Protein AF-A0A7R8WKK4-F1 (afdb_monomer_lite)

Foldseek 3Di:
DEPVVCVVCVVVQQVCQVVVVDWDWYDYPPDDIDIDHDPVNVVVVVVVCVQPVDVVSVVVVVVVVVVVVVVVVVVVVVVVVLLALEDEDPQAVVQLVVCVVPPVLLNVLLVVLSVVCLVPVQDDAQNWDADDDPSGQKIWGHSDPAWIFIWHCDSSYTYTYHTGDDDDD

Radius of gyration: 32.53 Å; chains: 1; bounding box: 58×42×90 Å

InterPro domains:
  IPR006442 Type II toxin-antitoxin system, antitoxin Phd/YefM [PF02604] (2-68)
  IPR009614 Toxin YoeB [PF06769] (88-167)
  IPR009614 Toxin YoeB [PTHR38039] (86-167)
  IPR009614 Toxin YoeB [TIGR02116] (88-167)
  IPR035093 Toxin-antitoxin system, RelE/ParE toxin domain superfamily [G3DSA:3.30.2310.20] (72-167)
  IPR035093 Toxin-antitoxin system, RelE/ParE toxin domain superfamily [SSF143011] (87-166)
  IPR036165 YefM-like superfamily [SSF143120] (1-68)

Structure (mmCIF, N/CA/C/O backbone):
data_AF-A0A7R8WKK4-F1
#
_entry.id   AF-A0A7R8WKK4-F1
#
loop_
_atom_site.group_PDB
_atom_site.id
_atom_site.type_symbol
_atom_site.label_atom_id
_atom_site.label_alt_id
_atom_site.label_comp_id
_atom_site.label_asym_id
_atom_site.label_entity_id
_atom_site.label_seq_id
_atom_site.pdbx_PDB_ins_code
_atom_site.Cartn_x
_atom_site.Cartn_y
_atom_site.Cartn_z
_atom_site.occupancy
_atom_site.B_iso_or_equiv
_atom_site.auth_seq_id
_atom_site.auth_comp_id
_atom_site.auth_asym_id
_atom_site.auth_atom_id
_atom_site.pdbx_PDB_model_num
ATOM 1 N N . MET A 1 1 ? -18.905 4.760 46.894 1.00 91.62 1 MET A N 1
ATOM 2 C CA . MET A 1 1 ? -19.491 5.745 47.833 1.00 91.62 1 MET A CA 1
ATOM 3 C C . MET A 1 1 ? -19.714 5.103 49.193 1.00 91.62 1 MET A C 1
ATOM 5 O O . MET A 1 1 ? -19.871 3.886 49.264 1.00 91.62 1 MET A O 1
ATOM 9 N N . THR A 1 2 ? -19.707 5.887 50.267 1.00 95.19 2 THR A N 1
ATOM 10 C CA . THR A 1 2 ? -20.005 5.384 51.618 1.00 95.19 2 THR A CA 1
ATOM 11 C C . THR A 1 2 ? -21.506 5.149 51.793 1.00 95.19 2 THR A C 1
ATOM 13 O O . THR A 1 2 ? -22.327 5.752 51.105 1.00 95.19 2 THR A O 1
ATOM 16 N N . TYR A 1 3 ? -21.903 4.297 52.740 1.00 94.06 3 TYR A N 1
ATOM 17 C CA . TYR A 1 3 ? -23.316 4.105 53.087 1.00 94.06 3 TYR A CA 1
ATOM 18 C C . TYR A 1 3 ? -24.029 5.420 53.439 1.00 94.06 3 TYR A C 1
ATOM 20 O O . TYR A 1 3 ? -25.176 5.622 53.047 1.00 94.06 3 TYR A O 1
ATOM 28 N N . SER A 1 4 ? -23.357 6.319 54.165 1.00 93.50 4 SER A N 1
ATOM 29 C CA . SER A 1 4 ? -23.928 7.612 54.554 1.00 93.50 4 SER A CA 1
ATOM 30 C C . SER A 1 4 ? -24.218 8.494 53.339 1.00 93.50 4 SER A C 1
ATOM 32 O O . SER A 1 4 ? -25.288 9.095 53.273 1.00 93.50 4 SER A O 1
ATOM 34 N N . GLU A 1 5 ? -23.309 8.518 52.362 1.00 93.31 5 GLU A N 1
ATOM 35 C CA . GLU A 1 5 ? -23.512 9.203 51.078 1.00 93.31 5 GLU A CA 1
ATOM 36 C C . GLU A 1 5 ? -24.655 8.559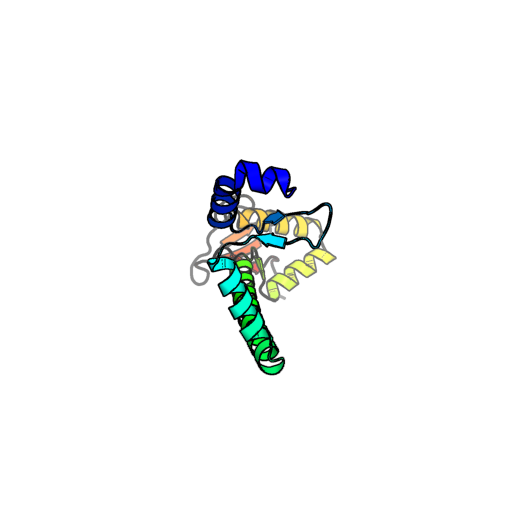 50.295 1.00 93.31 5 GLU A C 1
ATOM 38 O O . GLU A 1 5 ? -25.606 9.245 49.936 1.00 93.31 5 GLU A O 1
ATOM 43 N N . ALA A 1 6 ? -24.623 7.233 50.124 1.00 92.88 6 ALA A N 1
ATOM 44 C CA . ALA A 1 6 ? -25.659 6.493 49.409 1.00 92.88 6 ALA A CA 1
ATOM 45 C C . ALA A 1 6 ? -27.048 6.711 50.022 1.00 92.88 6 ALA A C 1
ATOM 47 O O . ALA A 1 6 ? -28.032 6.811 49.302 1.00 92.88 6 ALA A O 1
ATOM 48 N N . ARG A 1 7 ? -27.146 6.826 51.3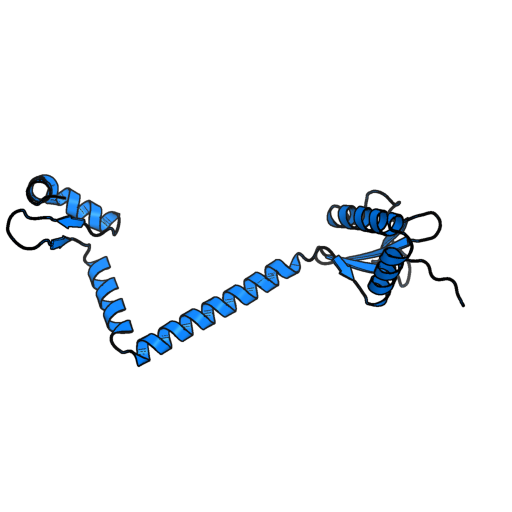52 1.00 94.56 7 ARG A N 1
ATOM 49 C CA . ARG A 1 7 ? -28.403 7.133 52.043 1.00 94.56 7 ARG A CA 1
ATOM 50 C C . ARG A 1 7 ? -28.880 8.561 51.771 1.00 94.56 7 ARG A C 1
ATOM 52 O O . ARG A 1 7 ? -30.081 8.768 51.630 1.00 94.56 7 ARG A O 1
ATOM 59 N N . ALA A 1 8 ? -27.969 9.532 51.732 1.00 96.19 8 ALA A N 1
ATOM 60 C CA . ALA A 1 8 ? -28.301 10.935 51.500 1.00 96.19 8 ALA A CA 1
ATOM 61 C C . ALA A 1 8 ? -28.701 11.216 50.039 1.00 96.19 8 ALA A C 1
ATOM 63 O O . ALA A 1 8 ? -29.551 12.069 49.797 1.00 96.19 8 ALA A O 1
ATOM 64 N N . SER A 1 9 ? -28.128 10.488 49.077 1.00 95.12 9 SER A N 1
ATOM 65 C CA . SER A 1 9 ? -28.319 10.710 47.637 1.00 95.12 9 SER A CA 1
ATOM 66 C C . SER A 1 9 ? -28.810 9.470 46.877 1.00 95.12 9 SER A C 1
ATOM 68 O O . SER A 1 9 ? -28.538 9.324 45.687 1.00 95.12 9 SER A O 1
ATOM 70 N N . PHE A 1 10 ? -29.579 8.588 47.529 1.00 95.81 10 PHE A N 1
ATOM 71 C CA . PHE A 1 10 ? -29.946 7.271 46.983 1.00 95.81 10 PHE A CA 1
ATOM 72 C C . PHE A 1 10 ? -30.598 7.333 45.598 1.00 95.81 10 PHE A C 1
ATOM 74 O O . PHE A 1 10 ? -30.256 6.551 44.716 1.00 95.81 10 PHE A O 1
ATOM 81 N N . LYS A 1 11 ? -31.502 8.299 45.385 1.00 96.38 11 LYS A N 1
ATOM 82 C CA . LYS A 1 11 ? -32.146 8.506 44.083 1.00 96.38 11 LYS A CA 1
ATOM 83 C C . LYS A 1 11 ? -31.124 8.821 42.990 1.00 96.38 11 LYS A C 1
ATOM 85 O O . LYS A 1 11 ? -31.144 8.172 41.956 1.00 96.38 11 LYS A O 1
ATOM 90 N N . GLN A 1 12 ? -30.222 9.767 43.248 1.00 95.44 12 GLN A N 1
ATOM 91 C CA . GLN A 1 12 ? -29.185 10.134 42.286 1.00 95.44 12 GLN A CA 1
ATOM 92 C C . GLN A 1 12 ? -28.282 8.938 41.984 1.00 95.44 12 GLN A C 1
ATOM 94 O O . GLN A 1 12 ? -27.997 8.671 40.828 1.00 95.44 12 GLN A O 1
ATOM 99 N N . ALA A 1 13 ? -27.912 8.166 43.009 1.00 94.44 13 ALA A N 1
ATOM 100 C CA . ALA A 1 13 ? -27.112 6.966 42.820 1.00 94.44 13 ALA A CA 1
ATOM 101 C C . ALA A 1 13 ? -27.830 5.922 41.935 1.00 94.44 13 ALA A C 1
ATOM 103 O O . ALA A 1 13 ? -27.184 5.312 41.091 1.00 94.44 13 ALA A O 1
ATOM 104 N N . MET A 1 14 ? -29.149 5.728 42.084 1.00 96.00 14 MET A N 1
ATOM 105 C CA . MET A 1 14 ? -29.941 4.860 41.193 1.00 96.00 14 MET A CA 1
ATOM 106 C C . MET A 1 14 ? -30.027 5.407 39.759 1.00 96.00 14 MET A C 1
ATOM 108 O O . MET A 1 14 ? -29.913 4.645 38.799 1.00 96.00 14 MET A O 1
ATOM 112 N N . ASP A 1 15 ? -30.231 6.716 39.612 1.00 96.69 15 ASP A N 1
ATOM 113 C CA . ASP A 1 15 ? -30.312 7.372 38.305 1.00 96.69 15 ASP A CA 1
ATOM 114 C C . ASP A 1 15 ? -28.964 7.273 37.565 1.00 96.69 15 ASP A C 1
ATOM 116 O O . ASP A 1 15 ? -28.933 6.974 36.371 1.00 96.69 15 ASP A O 1
ATOM 120 N N . ASP A 1 16 ? -27.849 7.442 38.280 1.00 94.62 16 ASP A N 1
ATOM 121 C CA . ASP A 1 16 ? -26.497 7.367 37.727 1.00 94.62 16 ASP A CA 1
ATOM 122 C C . ASP A 1 16 ? -26.153 5.951 37.247 1.00 94.62 16 ASP A C 1
ATOM 124 O O . ASP A 1 16 ? -25.684 5.804 36.118 1.00 94.62 16 ASP A O 1
ATOM 128 N N . VAL A 1 17 ? -26.439 4.903 38.038 1.00 96.31 17 VAL A N 1
ATOM 129 C CA . VAL A 1 17 ? -26.169 3.514 37.606 1.00 96.31 17 VAL A CA 1
ATOM 130 C C . VAL A 1 17 ? -27.006 3.126 36.387 1.00 96.31 17 VAL A C 1
ATOM 132 O O . VAL A 1 17 ? -26.504 2.455 35.495 1.00 96.31 17 VAL 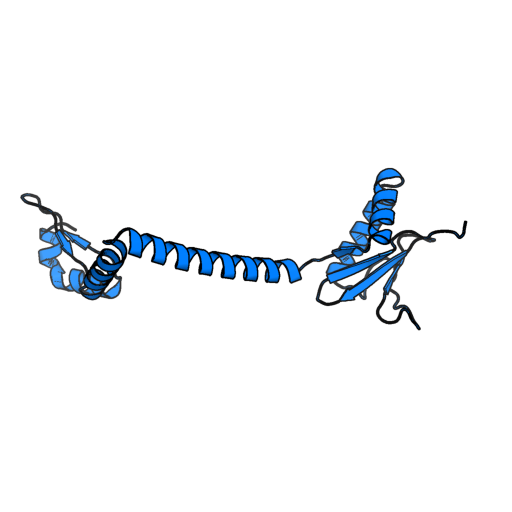A O 1
ATOM 135 N N . CYS A 1 18 ? -28.260 3.580 36.300 1.00 95.75 18 CYS A N 1
ATOM 136 C CA . CYS A 1 18 ? -29.116 3.309 35.143 1.00 95.75 18 CYS A CA 1
ATOM 137 C C . CYS A 1 18 ? -28.705 4.109 33.900 1.00 95.75 18 CYS A C 1
ATOM 139 O O . CYS A 1 18 ? -28.901 3.643 32.784 1.00 95.75 18 CYS A O 1
ATOM 141 N N . LYS A 1 19 ? -28.173 5.323 34.073 1.00 94.94 19 LYS A N 1
ATOM 142 C CA . LYS A 1 19 ? -27.780 6.198 32.962 1.00 94.94 19 LYS A CA 1
ATOM 143 C C . LYS A 1 19 ? -26.409 5.846 32.396 1.00 94.94 19 LYS A C 1
ATOM 145 O O . LYS A 1 19 ? -26.205 5.945 31.188 1.00 94.94 19 LYS A O 1
ATOM 150 N N . HIS A 1 20 ? -25.466 5.515 33.270 1.00 94.88 20 HIS A N 1
ATOM 151 C CA . HIS A 1 20 ? -24.071 5.300 32.903 1.00 94.88 20 HIS A CA 1
ATOM 152 C C . HIS A 1 20 ? -23.708 3.822 32.767 1.00 94.88 20 HIS A C 1
ATOM 154 O O . HIS A 1 20 ? -22.672 3.532 32.183 1.00 94.88 20 HIS A O 1
ATOM 160 N N . HIS A 1 21 ? -24.562 2.903 33.240 1.00 92.38 21 HIS A N 1
ATOM 161 C CA . HIS A 1 21 ? -24.286 1.461 33.262 1.00 92.38 21 HIS A CA 1
ATOM 162 C C . HIS A 1 21 ? -23.006 1.099 34.040 1.00 92.38 21 HIS A C 1
ATOM 164 O O . HIS A 1 21 ? -22.416 0.035 33.858 1.00 92.38 21 HIS A O 1
ATOM 170 N N . ASP A 1 22 ? -22.595 1.985 34.951 1.00 90.88 22 ASP A N 1
ATOM 171 C CA . ASP A 1 22 ? -21.438 1.802 35.815 1.00 90.88 22 ASP A CA 1
ATOM 172 C C . ASP A 1 22 ? -21.906 1.334 37.202 1.00 90.88 22 ASP A C 1
A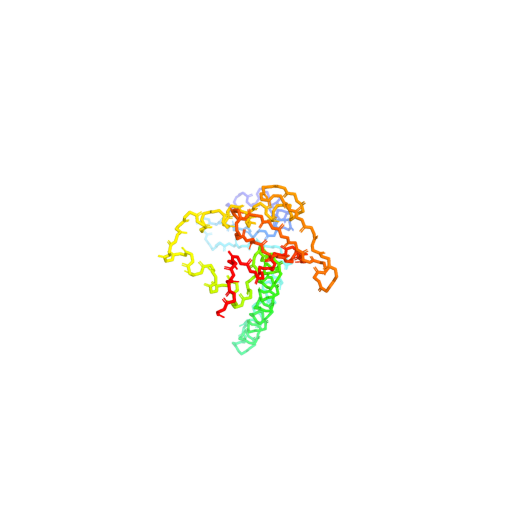TOM 174 O O . ASP A 1 22 ? -22.636 2.061 37.887 1.00 90.88 22 ASP A O 1
ATOM 178 N N . PRO A 1 23 ? -21.505 0.137 37.669 1.00 94.88 23 PRO A N 1
ATOM 179 C CA . PRO A 1 23 ? -21.893 -0.349 38.983 1.00 94.88 23 PRO A CA 1
ATOM 180 C C . PRO A 1 23 ? -21.294 0.520 40.096 1.00 94.88 23 PRO A C 1
ATOM 182 O O . PRO A 1 23 ? -20.099 0.809 40.138 1.00 94.88 23 PRO A O 1
ATOM 185 N N . THR A 1 24 ? -22.124 0.889 41.068 1.00 95.62 24 THR A N 1
ATOM 186 C CA . THR A 1 24 ? -21.714 1.672 42.234 1.00 95.62 24 THR A CA 1
ATOM 187 C C . THR A 1 24 ? -21.468 0.766 43.435 1.00 95.62 24 THR A C 1
ATOM 189 O O . THR A 1 24 ? -22.379 0.106 43.932 1.00 95.62 24 THR A O 1
ATOM 192 N N . VAL A 1 25 ? -20.249 0.786 43.977 1.00 96.44 25 VAL A N 1
ATOM 193 C CA . VAL A 1 25 ? -19.931 0.095 45.237 1.00 96.44 25 VAL A CA 1
ATOM 194 C C . VAL A 1 25 ? -20.319 0.971 46.429 1.00 96.44 25 VAL A C 1
ATOM 196 O O . VAL A 1 25 ? -19.835 2.100 46.578 1.00 96.44 25 VAL A O 1
ATOM 199 N N . ILE A 1 26 ? -21.171 0.437 47.302 1.00 96.44 26 ILE A N 1
ATOM 200 C CA . ILE A 1 26 ? -21.585 1.051 48.564 1.00 96.44 26 ILE A CA 1
ATOM 201 C C . ILE A 1 26 ? -20.808 0.387 49.701 1.00 96.44 26 ILE A C 1
ATOM 203 O O . ILE A 1 26 ? -21.037 -0.776 50.051 1.00 96.44 26 ILE A O 1
ATOM 207 N N . THR A 1 27 ? -19.893 1.144 50.302 1.00 96.31 27 THR A N 1
ATOM 208 C CA . THR A 1 27 ? -19.038 0.665 51.390 1.00 96.31 27 THR A CA 1
ATOM 209 C C . THR A 1 27 ? -19.679 0.912 52.755 1.00 96.31 27 THR A C 1
ATOM 211 O O . THR A 1 27 ? -20.324 1.936 53.002 1.00 96.31 27 THR A O 1
ATOM 214 N N . ARG A 1 28 ? -19.510 -0.042 53.675 1.00 93.75 28 ARG A N 1
ATOM 215 C CA . ARG A 1 28 ? -20.059 -0.007 55.039 1.00 93.75 28 ARG A CA 1
ATOM 216 C C . ARG A 1 28 ? -18.920 -0.106 56.045 1.00 93.75 28 ARG A C 1
ATOM 218 O O . ARG A 1 28 ? -18.014 -0.906 55.862 1.00 93.75 28 ARG A O 1
ATOM 225 N N . GLN A 1 29 ? -18.975 0.692 57.113 1.00 88.69 29 GLN A N 1
ATOM 226 C CA . GLN A 1 29 ? -17.962 0.650 58.180 1.00 88.69 29 GLN A CA 1
ATOM 227 C C . GLN A 1 29 ? -18.047 -0.628 59.026 1.00 88.69 29 GLN A C 1
ATOM 229 O O . GLN A 1 29 ? -17.046 -1.082 59.570 1.00 88.69 29 GLN A O 1
ATOM 234 N N . ARG A 1 30 ? -19.251 -1.194 59.163 1.00 89.25 30 ARG A N 1
ATOM 235 C CA . ARG A 1 30 ? -19.505 -2.481 59.816 1.00 89.25 30 ARG A CA 1
ATOM 236 C C . ARG A 1 30 ? -20.419 -3.303 58.903 1.00 89.25 30 ARG A C 1
ATOM 238 O O . ARG A 1 30 ? -21.511 -2.840 58.577 1.00 89.25 30 ARG A O 1
ATOM 245 N N . GLY A 1 31 ? -19.964 -4.487 58.496 1.00 91.38 31 GLY A N 1
ATOM 246 C CA . GLY A 1 31 ? -20.657 -5.381 57.558 1.00 91.38 31 GLY A CA 1
ATOM 247 C C . GLY A 1 31 ? -20.079 -5.365 56.139 1.00 91.38 31 GLY A C 1
ATOM 248 O O . GLY A 1 31 ? -19.175 -4.591 55.829 1.00 91.38 31 GLY A O 1
ATOM 249 N N . GLU A 1 32 ? -20.614 -6.232 55.283 1.00 95.44 32 GLU A N 1
ATOM 250 C CA . GLU A 1 32 ? -20.133 -6.422 53.911 1.00 95.44 32 GLU A CA 1
ATOM 251 C C . GLU A 1 32 ? -20.541 -5.275 52.980 1.00 95.44 32 GLU A C 1
ATOM 253 O O . GLU A 1 32 ? -21.547 -4.585 53.183 1.00 95.44 32 GLU A O 1
ATOM 258 N N . HIS A 1 33 ? -19.720 -5.042 51.960 1.00 96.88 33 HIS A N 1
ATOM 259 C CA . HIS A 1 33 ? -19.989 -4.054 50.922 1.00 96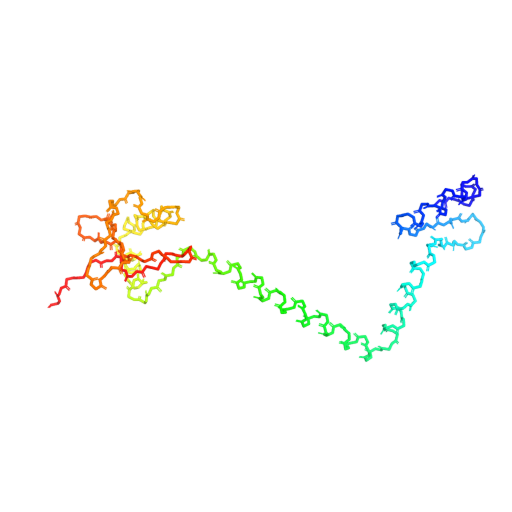.88 33 HIS A CA 1
ATOM 260 C C . HIS A 1 33 ? -20.989 -4.608 49.914 1.00 96.88 33 HIS A C 1
ATOM 262 O O . HIS A 1 33 ? -21.052 -5.813 49.688 1.00 96.88 33 HIS A O 1
ATOM 268 N N . VAL A 1 34 ? -21.764 -3.718 49.300 1.00 96.25 34 VAL A N 1
ATOM 269 C CA . VAL A 1 34 ? -22.736 -4.106 48.273 1.00 96.25 34 VAL A CA 1
ATOM 270 C C . VAL A 1 34 ? -22.453 -3.360 46.982 1.00 96.25 34 VAL A C 1
ATOM 272 O O . VAL A 1 34 ? -21.984 -2.222 47.006 1.00 96.25 34 VAL A O 1
ATOM 275 N N . VAL A 1 35 ? -22.748 -4.001 45.858 1.00 96.56 35 VAL A N 1
ATOM 276 C CA . VAL A 1 35 ? -22.715 -3.378 44.536 1.00 96.56 35 VAL A CA 1
ATOM 277 C C . VAL A 1 35 ? -24.149 -3.076 44.130 1.00 96.56 35 VAL A C 1
ATOM 279 O O . VAL A 1 35 ? -25.008 -3.951 44.182 1.00 96.56 35 VAL A O 1
ATOM 282 N N . MET A 1 36 ? -24.408 -1.832 43.748 1.00 95.56 36 MET A N 1
ATOM 283 C CA . MET A 1 36 ? -25.647 -1.423 43.107 1.00 95.56 36 MET A CA 1
ATOM 284 C C . MET A 1 36 ? -25.398 -1.310 41.606 1.00 95.56 36 MET A C 1
ATOM 286 O O . MET A 1 36 ? -24.454 -0.649 41.184 1.00 95.56 36 MET A O 1
ATOM 290 N N . MET A 1 37 ? -26.242 -1.949 40.811 1.00 96.75 37 MET A N 1
ATOM 291 C CA . MET A 1 37 ? -26.198 -1.920 39.350 1.00 96.75 37 MET A CA 1
ATOM 292 C C . MET A 1 37 ? -27.624 -1.828 38.816 1.00 96.75 37 MET A C 1
ATOM 294 O O . MET A 1 37 ? -28.574 -2.121 39.550 1.00 96.75 37 MET A O 1
ATOM 298 N N . SER A 1 38 ? -27.785 -1.411 37.561 1.00 97.12 38 SER A N 1
ATOM 299 C CA . SER A 1 38 ? -29.103 -1.446 36.938 1.00 97.12 38 SER A CA 1
ATOM 300 C C . SER A 1 38 ? -29.567 -2.899 36.772 1.00 97.12 38 SER A C 1
ATOM 302 O O . SER A 1 38 ? -28.761 -3.824 36.647 1.00 97.12 38 SER A O 1
ATOM 304 N N . LEU A 1 39 ? -30.884 -3.113 36.741 1.00 95.56 39 LEU A N 1
ATOM 305 C CA . LEU A 1 39 ? -31.437 -4.441 36.467 1.00 95.56 39 LEU A CA 1
ATOM 306 C C . LEU A 1 39 ? -31.025 -4.948 35.073 1.00 95.56 39 LEU A C 1
ATOM 308 O O . LEU A 1 39 ? -30.819 -6.143 34.890 1.00 95.56 39 LEU A O 1
ATOM 312 N N . ALA A 1 40 ? -30.885 -4.045 34.098 1.00 94.38 40 ALA A N 1
ATOM 313 C CA . ALA A 1 40 ? -30.447 -4.393 32.750 1.00 94.38 40 ALA A CA 1
ATOM 314 C C . ALA A 1 40 ? -29.016 -4.954 32.746 1.00 94.38 40 ALA A C 1
ATOM 316 O O . ALA A 1 40 ? -28.756 -5.958 32.080 1.00 94.38 40 ALA A O 1
ATOM 317 N N . ASP A 1 41 ? -28.118 -4.357 33.532 1.00 94.19 41 ASP A N 1
ATOM 318 C CA . ASP A 1 41 ? -26.735 -4.826 33.658 1.00 94.19 41 ASP A CA 1
ATOM 319 C C . ASP A 1 41 ? -26.668 -6.156 34.402 1.00 94.19 41 ASP A C 1
ATOM 321 O O . ASP A 1 41 ? -25.992 -7.076 33.945 1.00 94.19 41 ASP A O 1
ATOM 325 N N . TYR A 1 42 ? -27.431 -6.295 35.494 1.00 95.56 42 TYR A N 1
ATOM 326 C CA . TYR A 1 42 ? -27.539 -7.557 36.229 1.00 95.56 42 TYR A CA 1
ATOM 327 C C . TYR A 1 42 ? -27.997 -8.699 35.312 1.00 95.56 42 TYR A C 1
ATOM 329 O O . TYR A 1 42 ? -27.325 -9.724 35.220 1.00 95.56 42 TYR A O 1
ATOM 337 N N . ASN A 1 43 ? -29.085 -8.496 34.563 1.00 95.50 43 ASN A N 1
ATOM 338 C CA . ASN A 1 43 ? -29.606 -9.503 33.638 1.00 95.50 43 ASN A CA 1
ATOM 339 C C . ASN A 1 43 ? -28.602 -9.829 32.518 1.00 95.50 43 ASN A C 1
ATOM 341 O O . ASN A 1 43 ? -28.451 -10.987 32.138 1.00 95.50 43 ASN A O 1
ATOM 345 N N . SER A 1 44 ? -27.886 -8.824 32.001 1.00 94.19 44 SER A N 1
ATOM 346 C CA . SER A 1 44 ? -26.858 -9.026 30.967 1.00 94.19 44 SER A CA 1
ATOM 347 C C . SER A 1 44 ? -25.676 -9.850 31.488 1.00 94.19 44 SER A C 1
ATOM 349 O O . SER A 1 44 ? -25.135 -10.703 30.777 1.00 94.19 44 SER A O 1
ATOM 351 N N . MET A 1 45 ? -25.282 -9.626 32.745 1.00 92.75 45 MET A N 1
ATOM 352 C CA . MET A 1 45 ? -24.259 -10.422 33.418 1.00 92.75 45 MET A CA 1
ATOM 353 C C . MET A 1 45 ? -24.736 -11.849 33.684 1.00 92.75 45 MET A C 1
ATOM 355 O O . MET A 1 45 ? -23.965 -12.777 33.448 1.00 92.75 45 MET A O 1
ATOM 359 N N . GLU A 1 46 ? -25.979 -12.043 34.136 1.00 93.75 46 GLU A N 1
ATOM 360 C CA . GLU A 1 46 ? -26.554 -13.379 34.329 1.00 93.75 46 GLU A CA 1
ATOM 361 C C . GLU A 1 46 ? -26.596 -14.171 33.023 1.00 93.75 46 GLU A C 1
ATOM 363 O O . GLU A 1 46 ? -26.168 -15.322 33.006 1.00 93.75 46 GLU A O 1
ATOM 368 N N . GLU A 1 47 ? -27.014 -13.552 31.918 1.00 93.06 47 GLU A N 1
ATOM 369 C CA . GLU A 1 47 ? -27.011 -14.200 30.603 1.00 93.06 47 GLU A CA 1
ATOM 370 C C . GLU A 1 47 ? -25.585 -14.569 30.169 1.00 93.06 47 GLU A C 1
ATOM 372 O O . GLU A 1 47 ? -25.324 -15.681 29.712 1.00 93.06 47 GLU A O 1
ATOM 377 N N . THR A 1 48 ? -24.617 -13.672 30.382 1.00 92.69 48 THR A N 1
ATOM 378 C CA . THR A 1 48 ? -23.202 -13.955 30.090 1.00 92.69 48 THR A CA 1
ATOM 379 C C . THR A 1 48 ? -22.684 -15.121 30.937 1.00 92.69 48 THR A C 1
ATOM 381 O O . THR A 1 48 ? -22.048 -16.038 30.418 1.00 92.69 48 THR A O 1
ATOM 384 N N . MET A 1 49 ? -22.984 -15.122 32.237 1.00 92.69 49 MET A N 1
ATOM 385 C CA . MET A 1 49 ? -22.629 -16.199 33.164 1.00 92.69 49 MET A CA 1
ATOM 386 C C . MET A 1 49 ? -23.297 -17.519 32.774 1.00 92.69 49 MET A C 1
ATOM 388 O O . MET A 1 49 ? -22.664 -18.568 32.865 1.00 92.69 49 MET A O 1
ATOM 392 N N . TYR A 1 50 ? -24.539 -17.481 32.294 1.00 91.94 50 TYR A N 1
ATOM 393 C CA . TYR A 1 50 ? -25.257 -18.649 31.795 1.00 91.94 50 TYR A CA 1
ATOM 394 C C . TYR A 1 50 ? -24.584 -19.229 30.544 1.00 91.94 50 TYR A C 1
ATOM 396 O O . TYR A 1 50 ? -24.288 -20.426 30.496 1.00 91.94 50 TYR A O 1
ATOM 404 N N . LEU A 1 51 ? -24.261 -18.378 29.563 1.00 93.38 51 LEU A N 1
ATOM 405 C CA . LEU A 1 51 ? -23.570 -18.781 28.336 1.00 93.38 51 LEU A CA 1
ATOM 406 C C . LEU A 1 51 ? -22.189 -19.381 28.624 1.00 93.38 51 LEU A C 1
ATOM 408 O O . LEU A 1 51 ? -21.807 -20.377 28.002 1.00 93.38 51 LEU A O 1
ATOM 412 N N . LEU A 1 52 ? -21.450 -18.798 29.570 1.00 92.75 52 LEU A N 1
ATOM 413 C CA . LEU A 1 52 ? -20.099 -19.234 29.925 1.00 92.75 52 LEU A CA 1
ATOM 414 C C . LEU A 1 52 ? -20.063 -20.351 30.981 1.00 92.75 52 LEU A C 1
ATOM 416 O O . LEU A 1 52 ? -19.031 -21.000 31.143 1.00 92.75 52 LEU A O 1
ATOM 420 N N . GLY A 1 53 ? -21.171 -20.610 31.679 1.00 90.88 53 GLY A N 1
ATOM 421 C CA . GLY A 1 53 ? -21.243 -21.565 32.788 1.00 90.88 53 GLY A CA 1
ATOM 422 C C . GLY A 1 53 ? -21.033 -23.024 32.375 1.00 90.88 53 GLY A C 1
ATOM 423 O O . GLY A 1 53 ? -20.620 -23.845 33.193 1.00 90.88 53 GLY A O 1
ATOM 424 N N . ASN A 1 54 ? -21.264 -23.355 31.100 1.00 93.56 54 ASN A N 1
ATOM 425 C CA . ASN A 1 54 ? -20.883 -24.642 30.525 1.00 93.56 54 ASN A CA 1
ATOM 426 C C . ASN A 1 54 ? -19.586 -24.488 29.708 1.00 93.56 54 ASN A C 1
ATOM 428 O O . ASN A 1 54 ? -19.608 -23.803 28.682 1.00 93.56 54 ASN A O 1
ATOM 432 N N . PRO A 1 55 ? -18.484 -25.170 30.078 1.00 91.12 55 PRO A N 1
ATOM 433 C CA . PRO A 1 55 ? -17.190 -24.991 29.418 1.00 91.12 55 PRO A CA 1
ATOM 434 C C . PRO A 1 55 ? -17.212 -25.366 27.929 1.00 91.12 55 PRO A C 1
ATOM 436 O O . PRO A 1 55 ? -16.555 -24.710 27.126 1.00 91.12 55 PRO A O 1
ATOM 439 N N . VAL A 1 56 ? -18.011 -26.363 27.530 1.00 94.25 56 VAL A N 1
ATOM 440 C CA . VAL A 1 56 ? -18.150 -26.764 26.118 1.00 94.25 56 VAL A CA 1
ATOM 441 C C . VAL A 1 56 ? -18.900 -25.698 25.320 1.00 94.25 56 VAL A C 1
ATOM 443 O O . VAL A 1 56 ? -18.550 -25.417 24.172 1.00 94.25 56 VAL A O 1
ATOM 446 N N . ASN A 1 57 ? -19.934 -25.093 25.909 1.00 93.81 57 ASN A N 1
ATOM 447 C CA . ASN A 1 57 ? -20.665 -24.002 25.267 1.00 93.81 57 ASN A CA 1
ATOM 448 C C . ASN A 1 57 ? -19.796 -22.743 25.150 1.00 93.81 57 ASN A C 1
ATOM 450 O O . ASN A 1 57 ? -19.731 -22.147 24.077 1.00 93.81 57 ASN A O 1
ATOM 454 N N . ALA A 1 58 ? -19.080 -22.396 26.222 1.00 92.19 58 ALA A N 1
ATOM 455 C CA . ALA A 1 58 ? -18.144 -21.279 26.255 1.00 92.19 58 ALA A CA 1
ATOM 456 C C . ALA A 1 58 ? -17.066 -21.416 25.170 1.00 92.19 58 ALA A C 1
ATOM 458 O O . ALA A 1 58 ? -16.838 -20.479 24.408 1.00 92.19 58 ALA A O 1
ATOM 459 N N . GLU A 1 59 ? -16.454 -22.598 25.037 1.00 92.88 59 GLU A N 1
ATOM 460 C CA . GLU A 1 59 ? -15.443 -22.858 24.008 1.00 92.88 59 GLU A CA 1
ATOM 461 C C . GLU A 1 59 ? -16.015 -22.692 22.592 1.00 92.88 59 GLU A C 1
ATOM 463 O O . GLU A 1 59 ? -15.400 -22.057 21.734 1.00 92.88 59 GLU A O 1
ATOM 468 N N . ARG A 1 60 ? -17.220 -23.222 22.339 1.00 94.62 60 ARG A N 1
ATOM 469 C CA . ARG A 1 60 ? -17.898 -23.067 21.042 1.00 94.62 60 ARG A CA 1
ATOM 470 C C . ARG A 1 60 ? -18.204 -21.605 20.725 1.00 94.62 60 ARG A C 1
ATOM 472 O O . ARG A 1 60 ? -17.981 -21.183 19.591 1.00 94.62 60 ARG A O 1
ATOM 479 N N . LEU A 1 61 ? -18.691 -20.850 21.709 1.00 91.75 61 LEU A N 1
ATOM 480 C CA . LEU A 1 61 ? -19.001 -19.430 21.566 1.00 91.75 61 LEU A CA 1
ATOM 481 C C . LEU A 1 61 ? -17.736 -18.622 21.249 1.00 91.75 61 LEU A C 1
ATOM 483 O O . LEU A 1 61 ? -17.714 -17.888 20.262 1.00 91.75 61 LEU A O 1
ATOM 487 N N . MET A 1 62 ? -16.664 -18.821 22.022 1.00 90.75 62 MET A N 1
ATOM 488 C CA . MET A 1 62 ? -15.381 -18.143 21.811 1.00 90.75 62 MET A CA 1
ATOM 489 C C . MET A 1 62 ? -14.789 -18.468 20.440 1.00 90.75 62 MET A C 1
ATOM 491 O O . MET A 1 62 ? -14.405 -17.558 19.710 1.00 90.75 62 MET A O 1
ATOM 495 N N . ARG A 1 63 ? -14.814 -19.741 20.027 1.00 91.06 63 ARG A N 1
ATOM 496 C CA . ARG A 1 63 ? -14.357 -20.153 18.694 1.00 91.06 63 ARG A CA 1
ATOM 497 C C . ARG A 1 63 ? -15.137 -19.458 17.574 1.00 91.06 63 ARG A C 1
ATOM 499 O O . ARG A 1 63 ? -14.543 -19.062 16.575 1.00 91.06 63 ARG A O 1
ATOM 506 N N . GLY A 1 64 ? -16.453 -19.299 17.721 1.00 87.31 64 GLY A N 1
ATOM 507 C CA . GLY A 1 64 ? -17.281 -18.570 16.754 1.00 87.31 64 GLY A CA 1
ATOM 508 C C . GLY A 1 64 ? -16.908 -17.086 16.658 1.00 87.31 64 GLY A C 1
ATOM 509 O O . GLY A 1 64 ? -16.731 -16.564 15.555 1.00 87.31 64 GLY A O 1
ATOM 510 N N . VAL A 1 65 ? -16.715 -16.428 17.807 1.00 88.50 65 VAL A N 1
ATOM 511 C CA . VAL A 1 65 ? -16.266 -15.025 17.883 1.00 88.50 65 VAL A CA 1
ATOM 512 C C . VAL A 1 65 ? -14.877 -14.856 17.260 1.00 88.50 65 VAL A C 1
ATOM 514 O O . VAL A 1 65 ? -14.669 -13.940 16.464 1.00 88.50 65 VAL A O 1
ATOM 517 N N . GLU A 1 66 ? -13.939 -15.760 17.549 1.00 85.38 66 GLU A N 1
ATOM 518 C CA . GLU A 1 66 ? -12.594 -15.766 16.961 1.00 85.38 66 GLU A CA 1
ATOM 519 C C . GLU A 1 66 ? -12.631 -15.936 15.441 1.00 85.38 66 GLU A C 1
ATOM 521 O O . GLU A 1 66 ? -11.975 -15.187 14.716 1.00 85.38 66 GLU A O 1
ATOM 526 N N . GLN A 1 67 ? -13.432 -16.876 14.932 1.00 82.88 67 GLN A N 1
ATOM 527 C CA . GLN A 1 67 ? -13.597 -17.083 13.492 1.00 82.88 67 GLN A CA 1
ATOM 528 C C . GLN A 1 67 ? -14.147 -15.830 12.798 1.00 82.88 67 GLN A C 1
ATOM 530 O O . GLN A 1 67 ? -13.645 -15.438 11.740 1.00 82.88 67 GLN A O 1
ATOM 535 N N . GLN A 1 68 ? -15.130 -15.158 13.405 1.00 77.88 68 GLN A N 1
ATOM 536 C CA . GLN A 1 68 ? -15.679 -13.905 12.888 1.00 77.88 68 GLN A CA 1
ATOM 537 C C . GLN A 1 68 ? -14.649 -12.764 12.938 1.00 77.88 68 GLN A C 1
ATOM 539 O O . GLN A 1 68 ? -14.510 -12.012 11.969 1.00 77.88 68 GLN A O 1
ATOM 544 N N . ALA A 1 69 ? -13.882 -12.652 14.026 1.00 76.25 69 ALA A N 1
ATOM 545 C CA . ALA A 1 69 ? -12.812 -11.667 14.165 1.00 76.25 69 ALA A CA 1
ATOM 546 C C . ALA A 1 69 ? -11.698 -11.879 13.123 1.00 76.25 69 ALA A C 1
ATOM 548 O O . ALA A 1 69 ? -11.276 -10.920 12.473 1.00 76.25 69 ALA A O 1
ATOM 549 N N . MET A 1 70 ? -11.276 -13.126 12.889 1.00 71.38 70 MET A N 1
ATOM 550 C CA . MET A 1 70 ? -10.284 -13.472 11.864 1.00 71.38 70 MET A CA 1
ATOM 551 C C . MET A 1 70 ? -10.790 -13.195 10.445 1.00 71.38 70 MET A C 1
ATOM 553 O O . MET A 1 70 ? -10.049 -12.644 9.627 1.00 71.38 70 MET A O 1
ATOM 557 N N . ALA A 1 71 ? -12.046 -13.535 10.137 1.00 74.56 71 ALA A N 1
ATOM 558 C CA . ALA A 1 71 ? -12.652 -13.226 8.843 1.00 74.56 71 ALA A CA 1
ATOM 559 C C . ALA A 1 71 ? -12.694 -11.707 8.590 1.00 74.56 71 ALA A C 1
ATOM 561 O O . ALA A 1 71 ? -12.288 -11.244 7.519 1.00 74.56 71 ALA A O 1
ATOM 562 N N . ASN A 1 72 ? -13.078 -10.928 9.605 1.00 77.62 72 ASN A N 1
ATOM 563 C CA . ASN A 1 72 ? -13.068 -9.467 9.555 1.00 77.62 72 ASN A CA 1
ATOM 564 C C . ASN A 1 72 ? -11.650 -8.898 9.403 1.00 77.62 72 ASN A C 1
ATOM 566 O O . ASN A 1 72 ? -11.447 -7.963 8.628 1.00 77.62 72 ASN A O 1
ATOM 570 N N . GLN A 1 73 ? -10.652 -9.466 10.084 1.00 79.62 73 GLN A N 1
ATOM 571 C CA . GLN A 1 73 ? -9.263 -9.023 9.963 1.00 79.62 73 GLN A CA 1
ATOM 572 C C . GLN A 1 73 ? -8.684 -9.333 8.579 1.00 79.62 73 GLN A C 1
ATOM 574 O O . GLN A 1 73 ? -8.024 -8.487 7.985 1.00 79.62 73 GLN A O 1
ATOM 579 N N . LYS A 1 74 ? -8.971 -10.511 8.014 1.00 75.94 74 LYS A N 1
ATOM 580 C CA . LYS A 1 74 ? -8.548 -10.873 6.654 1.00 75.94 74 LYS A CA 1
ATOM 581 C C . LYS A 1 74 ? -9.162 -9.944 5.605 1.00 75.94 74 LYS A C 1
ATOM 583 O O . LYS A 1 74 ? -8.466 -9.549 4.673 1.00 75.94 74 LYS A O 1
ATOM 588 N N . ALA A 1 75 ? -10.437 -9.582 5.753 1.00 79.62 75 ALA A N 1
ATOM 589 C CA . ALA A 1 75 ? -11.100 -8.621 4.872 1.00 79.62 75 ALA A CA 1
ATOM 590 C C . ALA A 1 75 ? -10.471 -7.222 4.979 1.00 79.62 75 ALA A C 1
ATOM 592 O O . ALA A 1 75 ? -10.136 -6.630 3.955 1.00 79.62 75 ALA A O 1
ATOM 593 N N . LYS A 1 76 ? -10.214 -6.740 6.203 1.00 80.00 76 LYS A N 1
ATOM 594 C CA . LYS A 1 76 ? -9.497 -5.477 6.444 1.00 80.00 76 LYS A CA 1
ATOM 595 C C . LYS A 1 76 ? -8.089 -5.485 5.846 1.00 80.00 76 LYS A C 1
ATOM 597 O O . LYS A 1 76 ? -7.713 -4.528 5.182 1.00 80.00 76 LYS A O 1
ATOM 602 N N . ASN A 1 77 ? -7.336 -6.572 6.022 1.00 80.88 77 ASN A N 1
ATOM 603 C CA . ASN A 1 77 ? -5.993 -6.716 5.456 1.00 80.88 77 ASN A CA 1
ATOM 604 C C . ASN A 1 77 ? -6.023 -6.700 3.921 1.00 80.88 77 ASN A C 1
ATOM 606 O O . ASN A 1 77 ? -5.171 -6.071 3.305 1.00 80.88 77 ASN A O 1
ATOM 610 N N . LYS A 1 78 ? -7.010 -7.358 3.295 1.00 78.44 78 LYS A N 1
ATOM 611 C CA . LYS A 1 78 ? -7.198 -7.310 1.837 1.00 78.44 78 LYS A CA 1
ATOM 612 C C . LYS A 1 78 ? -7.530 -5.905 1.349 1.00 78.44 78 LYS A C 1
ATOM 614 O O . LYS A 1 78 ? -6.988 -5.489 0.337 1.00 78.44 78 LYS A O 1
ATOM 619 N N . GLU A 1 79 ? -8.400 -5.190 2.055 1.00 77.19 79 GLU A N 1
ATOM 620 C CA . GLU A 1 79 ? -8.751 -3.815 1.698 1.00 77.19 79 GLU A CA 1
ATOM 621 C C . GLU A 1 79 ? -7.545 -2.878 1.837 1.00 77.19 79 GLU A C 1
ATOM 623 O O . GLU A 1 79 ? -7.254 -2.116 0.923 1.00 77.19 79 GLU A O 1
ATOM 628 N N . ALA A 1 80 ? -6.762 -3.016 2.910 1.00 73.38 80 ALA A N 1
ATOM 629 C CA . ALA A 1 80 ? -5.507 -2.285 3.071 1.00 73.38 80 ALA A CA 1
ATOM 630 C C . ALA A 1 80 ? -4.491 -2.618 1.960 1.00 73.38 80 ALA A C 1
ATOM 632 O O . ALA A 1 80 ? -3.827 -1.722 1.443 1.00 73.38 80 ALA A O 1
ATOM 633 N N . ALA A 1 81 ? -4.408 -3.885 1.544 1.00 73.31 81 ALA A N 1
ATOM 634 C CA . ALA A 1 81 ? -3.544 -4.320 0.448 1.00 73.31 81 ALA A CA 1
ATOM 635 C C . ALA A 1 81 ? -4.007 -3.829 -0.936 1.00 73.31 81 ALA A C 1
ATOM 637 O O . ALA A 1 81 ? -3.205 -3.804 -1.858 1.00 73.31 81 ALA A O 1
ATOM 638 N N . LYS A 1 82 ? -5.253 -3.375 -1.122 1.00 70.38 82 LYS A N 1
ATOM 639 C CA . LYS A 1 82 ? -5.651 -2.714 -2.382 1.00 70.38 82 LYS A CA 1
ATOM 640 C C . LYS A 1 82 ? -5.016 -1.334 -2.561 1.00 70.38 82 LYS A C 1
ATOM 642 O O . LYS A 1 82 ? -5.091 -0.764 -3.638 1.00 70.38 82 LYS A O 1
ATOM 647 N N . HIS A 1 83 ? -4.379 -0.793 -1.525 1.00 69.62 83 HIS A N 1
ATOM 648 C CA . HIS A 1 83 ? -3.603 0.443 -1.603 1.00 69.62 83 HIS A CA 1
ATOM 649 C C . HIS A 1 83 ? -2.109 0.190 -1.875 1.00 69.62 83 HIS A C 1
ATOM 651 O O . HIS A 1 83 ? -1.272 1.018 -1.508 1.00 69.62 83 HIS A O 1
ATOM 657 N N . ILE A 1 84 ? -1.753 -0.947 -2.497 1.00 68.06 84 ILE A N 1
ATOM 658 C CA . ILE A 1 84 ? -0.388 -1.196 -2.982 1.00 68.06 84 ILE A CA 1
ATOM 659 C C . ILE A 1 84 ? 0.002 -0.079 -3.948 1.00 68.06 84 ILE A C 1
ATOM 661 O O . ILE A 1 84 ? -0.628 0.108 -4.984 1.00 68.06 84 ILE A O 1
ATOM 665 N N . LYS A 1 85 ? 1.086 0.628 -3.626 1.00 82.44 85 LYS A N 1
ATOM 666 C CA . LYS A 1 85 ? 1.609 1.699 -4.477 1.00 82.44 85 LYS A CA 1
ATOM 667 C C . LYS A 1 85 ? 2.247 1.165 -5.762 1.00 82.44 85 LYS A C 1
ATOM 669 O O . LYS A 1 85 ? 2.059 1.765 -6.814 1.00 82.44 85 LYS A O 1
ATOM 674 N N . PHE A 1 86 ? 2.971 0.045 -5.677 1.00 93.12 86 PHE A N 1
ATOM 675 C CA . PHE A 1 86 ? 3.780 -0.495 -6.772 1.00 93.12 86 PHE A CA 1
ATOM 676 C C . PHE A 1 86 ? 3.648 -2.015 -6.864 1.00 93.12 86 PHE A C 1
ATOM 678 O O . PHE A 1 86 ? 3.818 -2.708 -5.861 1.00 93.12 86 PHE A O 1
ATOM 685 N N . ALA A 1 87 ? 3.393 -2.523 -8.063 1.00 94.19 87 ALA A N 1
ATOM 686 C CA . ALA A 1 87 ? 3.460 -3.941 -8.393 1.00 94.19 87 ALA A CA 1
ATOM 687 C C . ALA A 1 87 ? 4.480 -4.124 -9.518 1.00 94.19 87 ALA A C 1
ATOM 689 O O . ALA A 1 87 ? 4.486 -3.339 -10.457 1.00 94.19 87 ALA A O 1
ATOM 690 N N . TRP A 1 88 ? 5.338 -5.133 -9.433 1.00 96.88 88 TRP A N 1
ATOM 691 C CA . TRP A 1 88 ? 6.403 -5.369 -10.410 1.00 96.88 88 TRP A CA 1
ATOM 692 C C . TRP A 1 88 ? 6.118 -6.664 -11.156 1.00 96.88 88 TRP A C 1
ATOM 694 O O . TRP A 1 88 ? 5.745 -7.653 -10.524 1.00 96.88 88 TRP A O 1
ATOM 704 N N . ILE A 1 89 ? 6.277 -6.660 -12.479 1.00 96.06 89 ILE A N 1
ATOM 705 C CA . ILE A 1 89 ? 6.438 -7.920 -13.213 1.00 96.06 89 ILE A CA 1
ATOM 706 C C . ILE A 1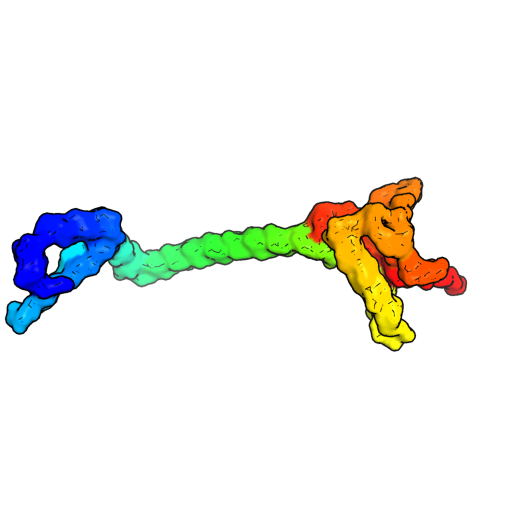 89 ? 7.865 -8.437 -13.017 1.00 96.06 89 ILE A C 1
ATOM 708 O O . ILE A 1 89 ? 8.764 -7.645 -12.730 1.00 96.06 89 ILE A O 1
ATOM 712 N N . ASP A 1 90 ? 8.068 -9.737 -13.212 1.00 96.88 90 ASP A N 1
ATOM 713 C CA . ASP A 1 90 ? 9.352 -10.396 -12.946 1.00 96.88 90 ASP A CA 1
ATOM 714 C C . ASP A 1 90 ? 10.523 -9.711 -13.680 1.00 96.88 90 ASP A C 1
ATOM 716 O O . ASP A 1 90 ? 11.483 -9.298 -13.036 1.00 96.88 90 ASP A O 1
ATOM 720 N N . ASP A 1 91 ? 10.393 -9.444 -14.985 1.00 95.88 91 ASP A N 1
ATOM 721 C CA . ASP A 1 91 ? 11.448 -8.776 -15.770 1.00 95.88 91 ASP A CA 1
ATOM 722 C C . ASP A 1 91 ? 11.781 -7.361 -15.250 1.00 95.88 91 ASP A C 1
ATOM 724 O O . ASP A 1 91 ? 12.941 -6.953 -15.202 1.00 95.88 91 ASP A O 1
ATOM 728 N N . ALA A 1 92 ? 10.772 -6.595 -14.819 1.00 97.25 92 ALA A N 1
ATOM 729 C CA . ALA A 1 92 ? 10.977 -5.255 -14.265 1.00 97.25 92 ALA A CA 1
ATOM 730 C C . ALA A 1 92 ? 11.649 -5.293 -12.890 1.00 97.25 92 ALA A C 1
ATOM 732 O O . ALA A 1 92 ? 12.355 -4.358 -12.507 1.00 97.25 92 ALA A O 1
ATOM 733 N N . TRP A 1 93 ? 11.382 -6.348 -12.124 1.00 98.06 93 TRP A N 1
ATOM 734 C CA . TRP A 1 93 ? 12.040 -6.575 -10.850 1.00 98.06 93 TRP A CA 1
ATOM 735 C C . TRP A 1 93 ? 13.513 -6.926 -11.060 1.00 98.06 93 TRP A C 1
ATOM 737 O O . TRP A 1 93 ? 14.373 -6.333 -10.411 1.00 98.06 93 TRP A O 1
ATOM 747 N N . ASP A 1 94 ? 13.812 -7.790 -12.028 1.00 97.75 94 ASP A N 1
ATOM 748 C CA . ASP A 1 94 ? 15.184 -8.132 -12.405 1.00 97.75 94 ASP A CA 1
ATOM 749 C C . ASP A 1 94 ? 15.959 -6.909 -12.931 1.00 97.75 94 ASP A C 1
ATOM 751 O O . ASP A 1 94 ? 17.121 -6.707 -12.565 1.00 97.75 94 ASP A O 1
ATOM 755 N N . ASP A 1 95 ? 15.314 -6.034 -13.714 1.00 98.12 95 ASP A N 1
ATOM 756 C CA . ASP A 1 95 ? 15.877 -4.736 -14.115 1.00 98.12 95 ASP A CA 1
ATOM 757 C C . ASP A 1 95 ? 16.274 -3.884 -12.904 1.00 98.12 95 ASP A C 1
ATOM 759 O O . ASP A 1 95 ? 17.355 -3.288 -12.871 1.00 98.12 95 ASP A O 1
ATOM 763 N N . TYR A 1 96 ? 15.387 -3.806 -11.910 1.00 97.88 96 TYR A N 1
ATOM 764 C CA . TYR A 1 96 ? 15.607 -3.014 -10.707 1.00 97.88 96 TYR A CA 1
ATOM 765 C C . TYR A 1 96 ? 16.747 -3.591 -9.861 1.00 97.88 96 TYR A C 1
ATOM 767 O O . TYR A 1 96 ? 17.640 -2.843 -9.459 1.00 97.88 96 TYR A O 1
ATOM 775 N N . LEU A 1 97 ? 16.764 -4.912 -9.649 1.00 97.81 97 LEU A N 1
ATOM 776 C CA . LEU A 1 97 ? 17.840 -5.611 -8.942 1.00 97.81 97 LEU A CA 1
ATOM 777 C C . LEU A 1 97 ? 19.193 -5.414 -9.633 1.00 97.81 97 LEU A C 1
ATOM 779 O O . LEU A 1 97 ? 20.187 -5.132 -8.966 1.00 97.81 97 LEU A O 1
ATOM 783 N N . TYR A 1 98 ? 19.229 -5.474 -10.968 1.00 97.81 98 TYR A N 1
ATOM 784 C CA . TYR A 1 98 ? 20.441 -5.177 -11.725 1.00 97.81 98 TYR A CA 1
ATOM 785 C C . TYR A 1 98 ? 20.984 -3.784 -11.385 1.00 97.81 98 TYR A C 1
ATOM 787 O O . TYR A 1 98 ? 22.178 -3.638 -11.117 1.00 97.81 98 TYR A O 1
ATOM 795 N N . TRP A 1 99 ? 20.129 -2.758 -11.338 1.00 97.94 99 TRP A N 1
ATOM 796 C CA . TRP A 1 99 ? 20.574 -1.410 -10.982 1.00 97.94 99 TRP A CA 1
ATOM 797 C C . TRP A 1 99 ? 21.084 -1.297 -9.545 1.00 97.94 99 TRP A C 1
ATOM 799 O O . TRP A 1 99 ? 22.040 -0.559 -9.322 1.00 97.94 99 TRP A O 1
ATOM 809 N N . GLN A 1 100 ? 20.536 -2.056 -8.590 1.00 96.94 100 GLN A N 1
ATOM 810 C CA . GLN A 1 100 ? 21.049 -2.071 -7.212 1.00 96.94 100 GLN A CA 1
ATOM 811 C C . GLN A 1 100 ? 22.509 -2.519 -7.125 1.00 96.94 100 GLN A C 1
ATOM 813 O O . GLN A 1 100 ? 23.249 -2.025 -6.277 1.00 96.94 100 GLN A O 1
ATOM 818 N N . GLU A 1 101 ? 22.931 -3.421 -8.008 1.00 97.12 101 GLU A N 1
ATOM 819 C CA . GLU A 1 101 ? 24.309 -3.912 -8.045 1.00 97.12 101 GLU A CA 1
ATOM 820 C C . GLU A 1 101 ? 25.240 -3.046 -8.908 1.00 97.12 101 GLU A C 1
ATOM 822 O O . GLU A 1 101 ? 26.447 -3.022 -8.668 1.00 97.12 101 GLU A O 1
ATOM 827 N N . HIS A 1 102 ? 24.704 -2.343 -9.913 1.00 97.44 102 HIS A N 1
ATOM 828 C CA . HIS A 1 102 ? 25.515 -1.725 -10.971 1.00 97.44 102 HIS A CA 1
ATOM 829 C C . HIS A 1 102 ? 25.513 -0.190 -10.968 1.00 97.44 102 HIS A C 1
ATOM 831 O O . HIS A 1 102 ? 26.498 0.405 -11.406 1.00 97.44 102 HIS A O 1
ATOM 837 N N . ASP A 1 103 ? 24.436 0.465 -10.521 1.00 97.19 103 ASP A N 1
ATOM 838 C CA . ASP A 1 103 ? 24.319 1.929 -10.533 1.00 97.19 103 ASP A CA 1
ATOM 839 C C . ASP A 1 103 ? 23.259 2.427 -9.530 1.00 97.19 103 ASP A C 1
ATOM 841 O O . ASP A 1 103 ? 22.066 2.521 -9.843 1.00 97.19 103 ASP A O 1
ATOM 845 N N . GLU A 1 104 ? 23.699 2.810 -8.326 1.00 96.75 104 GLU A N 1
ATOM 846 C CA . GLU A 1 104 ? 22.802 3.313 -7.273 1.00 96.75 104 GLU A CA 1
ATOM 847 C C . GLU A 1 104 ? 22.022 4.563 -7.707 1.00 96.75 104 GLU A C 1
ATOM 849 O O . GLU A 1 104 ? 20.885 4.762 -7.282 1.00 96.75 104 GLU A O 1
ATOM 854 N N . LYS A 1 105 ? 22.575 5.382 -8.612 1.00 97.56 105 LYS A N 1
ATOM 855 C CA . LYS A 1 105 ? 21.906 6.609 -9.063 1.00 97.56 105 LYS A CA 1
ATOM 856 C C . LYS A 1 105 ? 20.695 6.297 -9.925 1.00 97.56 105 LYS A C 1
ATOM 858 O O . LYS A 1 105 ? 19.711 7.032 -9.888 1.00 97.56 105 LYS A O 1
ATOM 863 N N . LYS A 1 106 ? 20.727 5.198 -10.688 1.00 97.62 106 LYS A N 1
ATOM 864 C CA . LYS A 1 106 ? 19.539 4.730 -11.422 1.00 97.62 106 LYS A CA 1
ATOM 865 C C . LYS A 1 106 ? 18.462 4.260 -10.464 1.00 97.62 106 LYS A C 1
ATOM 867 O O . LYS A 1 106 ? 17.294 4.546 -10.702 1.00 97.62 106 LYS A O 1
ATOM 872 N N . VAL A 1 107 ? 18.843 3.593 -9.377 1.00 98.19 107 VAL A N 1
ATOM 873 C CA . VAL A 1 107 ? 17.903 3.177 -8.329 1.00 98.19 107 VAL A CA 1
ATOM 874 C C . VAL A 1 107 ? 17.244 4.392 -7.682 1.00 98.19 107 VAL A C 1
ATOM 876 O O . VAL A 1 107 ? 16.021 4.422 -7.548 1.00 98.19 107 VAL A O 1
ATOM 879 N N . GLU A 1 108 ? 18.027 5.411 -7.326 1.00 98.00 108 GLU A N 1
ATOM 880 C CA . GLU A 1 108 ? 17.510 6.671 -6.781 1.00 98.00 108 GLU A CA 1
ATOM 881 C C . GLU A 1 108 ? 16.526 7.348 -7.742 1.00 98.00 108 GLU A C 1
ATOM 883 O O . GLU A 1 108 ? 15.422 7.711 -7.330 1.00 98.00 108 GLU A O 1
ATOM 888 N N . GLU A 1 109 ? 16.877 7.451 -9.026 1.00 98.31 109 GLU A N 1
ATOM 889 C CA . GLU A 1 109 ? 16.017 8.060 -10.046 1.00 98.31 109 GLU A CA 1
ATOM 890 C C . GLU A 1 109 ? 14.724 7.256 -10.260 1.00 98.31 109 GLU A C 1
ATOM 892 O O . GLU A 1 109 ? 13.634 7.826 -10.294 1.00 98.31 109 GLU A O 1
ATOM 897 N N . ILE A 1 110 ? 14.806 5.922 -10.343 1.00 98.19 110 ILE A N 1
ATOM 898 C CA . ILE A 1 110 ? 13.627 5.049 -10.459 1.00 98.19 110 ILE A CA 1
ATOM 899 C C . ILE A 1 110 ? 12.710 5.232 -9.246 1.00 98.19 110 ILE A C 1
ATOM 901 O O . ILE A 1 110 ? 11.502 5.406 -9.415 1.00 98.19 110 ILE A O 1
ATOM 905 N N . ASN A 1 111 ? 13.264 5.250 -8.033 1.00 98.06 111 ASN A N 1
ATOM 906 C CA . ASN A 1 111 ? 12.492 5.449 -6.807 1.00 98.06 111 ASN A CA 1
ATOM 907 C C . ASN A 1 111 ? 11.826 6.830 -6.761 1.00 98.06 111 ASN A C 1
ATOM 909 O O . ASN A 1 111 ? 10.660 6.933 -6.370 1.00 98.06 111 ASN A O 1
ATOM 913 N N . ALA A 1 112 ? 12.525 7.880 -7.202 1.00 97.62 112 ALA A N 1
ATOM 914 C CA . ALA A 1 112 ? 11.965 9.224 -7.302 1.00 97.62 112 ALA A CA 1
ATOM 915 C C . ALA A 1 112 ? 10.793 9.276 -8.296 1.00 97.62 112 ALA A C 1
ATOM 917 O O . ALA A 1 112 ? 9.716 9.780 -7.960 1.00 97.62 112 ALA A O 1
ATOM 918 N N . LEU A 1 113 ? 10.962 8.686 -9.484 1.00 97.69 113 LEU A N 1
ATOM 919 C CA . LEU A 1 113 ? 9.908 8.603 -10.496 1.00 97.69 113 LEU A CA 1
ATOM 920 C C . LEU A 1 113 ? 8.699 7.802 -10.000 1.00 97.69 113 LEU A C 1
ATOM 922 O O . LEU A 1 113 ? 7.567 8.229 -10.219 1.00 97.69 113 LEU A O 1
ATOM 926 N N . LEU A 1 114 ? 8.909 6.675 -9.315 1.00 96.75 114 LEU A N 1
ATOM 927 C CA . LEU A 1 114 ? 7.832 5.860 -8.746 1.00 96.75 114 LEU A CA 1
ATOM 928 C C . LEU A 1 114 ? 7.048 6.621 -7.675 1.00 96.75 114 LEU A C 1
ATOM 930 O O . LEU A 1 114 ? 5.815 6.639 -7.703 1.00 96.75 114 LEU A O 1
ATOM 934 N N . GLU A 1 115 ? 7.736 7.297 -6.758 1.00 94.88 115 GLU A N 1
ATOM 935 C CA . GLU A 1 115 ? 7.078 8.090 -5.721 1.00 94.88 115 GLU A CA 1
ATOM 936 C C . GLU A 1 115 ? 6.263 9.245 -6.334 1.00 94.88 115 GLU A C 1
ATOM 938 O O . GLU A 1 115 ? 5.131 9.482 -5.905 1.00 94.88 115 GLU A O 1
ATOM 943 N N . GLU A 1 116 ? 6.759 9.907 -7.387 1.00 95.44 116 GLU A N 1
ATOM 944 C CA . GLU A 1 116 ? 5.967 10.875 -8.159 1.00 95.44 116 GLU A CA 1
ATOM 945 C C . GLU A 1 116 ? 4.766 10.230 -8.865 1.00 95.44 116 GLU A C 1
ATOM 947 O O . GLU A 1 116 ? 3.652 10.751 -8.758 1.00 95.44 116 GLU A O 1
ATOM 952 N N . CYS A 1 117 ? 4.952 9.084 -9.531 1.00 93.81 117 CYS A N 1
ATOM 953 C CA . CYS A 1 117 ? 3.873 8.333 -10.179 1.00 93.81 117 CYS A CA 1
ATOM 954 C C . CYS A 1 117 ? 2.759 7.959 -9.196 1.00 93.81 117 CYS A C 1
ATOM 956 O O . CYS A 1 117 ? 1.587 7.993 -9.564 1.00 93.81 117 CYS A O 1
ATOM 958 N N . SER A 1 118 ? 3.108 7.637 -7.945 1.00 91.25 118 SER A N 1
ATOM 959 C CA . SER A 1 118 ? 2.130 7.307 -6.901 1.00 91.25 118 SER A CA 1
ATOM 960 C C . SER A 1 118 ? 1.237 8.493 -6.508 1.00 91.25 118 SER A C 1
ATOM 962 O O . SER A 1 118 ? 0.155 8.288 -5.958 1.00 91.25 118 SER A O 1
ATOM 964 N N . ARG A 1 119 ? 1.671 9.731 -6.790 1.00 91.62 119 ARG A N 1
ATOM 965 C CA . ARG A 1 119 ? 0.916 10.968 -6.526 1.00 91.62 119 ARG A CA 1
ATOM 966 C C . ARG A 1 119 ? 0.115 11.410 -7.746 1.00 91.62 119 ARG A C 1
ATOM 968 O O . ARG A 1 119 ? -1.071 11.696 -7.617 1.00 91.62 119 ARG A O 1
ATOM 975 N N . ASP A 1 120 ? 0.759 11.469 -8.910 1.00 94.19 120 ASP A N 1
ATOM 976 C CA . ASP A 1 120 ? 0.114 11.730 -10.200 1.00 94.19 120 ASP A CA 1
ATOM 977 C C . ASP A 1 120 ? 0.843 10.938 -11.301 1.00 94.19 120 ASP A C 1
ATOM 979 O O . ASP A 1 120 ? 1.946 11.313 -11.718 1.00 94.19 120 ASP A O 1
ATOM 983 N N . PRO A 1 121 ? 0.253 9.842 -11.809 1.00 94.75 121 PRO A N 1
ATOM 984 C CA . PRO A 1 121 ? 0.909 8.996 -12.797 1.00 94.75 121 PRO A CA 1
ATOM 985 C C . PRO A 1 121 ? 1.073 9.681 -14.153 1.00 94.75 121 PRO A C 1
ATOM 987 O O . PRO A 1 121 ? 1.916 9.251 -14.937 1.00 94.75 121 PRO A O 1
ATOM 990 N N . PHE A 1 122 ? 0.343 10.756 -14.445 1.00 96.62 122 PHE A N 1
ATOM 991 C CA . PHE A 1 122 ? 0.284 11.351 -15.782 1.00 96.62 122 PHE A CA 1
ATOM 992 C C . PHE A 1 122 ? 1.098 12.645 -15.913 1.00 96.62 122 PHE A C 1
ATOM 994 O O . PHE A 1 122 ? 1.177 13.218 -17.001 1.00 96.62 122 PHE A O 1
ATOM 1001 N N . LYS A 1 123 ? 1.702 13.125 -14.818 1.00 95.69 123 LYS A N 1
ATOM 1002 C CA . LYS A 1 123 ? 2.480 14.373 -14.761 1.00 95.69 123 LYS A CA 1
ATOM 1003 C C . LYS A 1 123 ? 3.721 14.229 -13.881 1.00 95.69 123 LYS A C 1
ATOM 1005 O O . LYS A 1 123 ? 3.788 13.353 -13.028 1.00 95.69 123 LYS A O 1
ATOM 1010 N N . GLY A 1 124 ? 4.692 15.120 -14.075 1.00 95.81 124 GLY A N 1
ATOM 1011 C CA . GLY A 1 124 ? 5.904 15.190 -13.254 1.00 95.81 124 GLY A CA 1
ATOM 1012 C C . GLY A 1 124 ? 7.190 15.080 -14.064 1.00 95.81 124 GLY A C 1
ATOM 1013 O O . GLY A 1 124 ? 7.228 15.405 -15.257 1.00 95.81 124 GLY A O 1
ATOM 1014 N N . THR A 1 125 ? 8.252 14.655 -13.389 1.00 96.50 125 THR A N 1
ATOM 1015 C CA . THR A 1 125 ? 9.590 14.482 -13.957 1.00 96.50 125 THR A CA 1
ATOM 1016 C C . THR A 1 125 ? 9.648 13.293 -14.922 1.00 96.50 125 THR A C 1
ATOM 1018 O O . THR A 1 125 ? 8.689 12.538 -15.100 1.00 96.50 125 THR A O 1
ATOM 1021 N N . GLY A 1 126 ? 10.742 13.193 -15.680 1.00 96.25 126 GLY A N 1
ATOM 1022 C CA . GLY A 1 126 ? 10.902 12.156 -16.701 1.00 96.25 126 GLY A CA 1
ATOM 1023 C C . GLY A 1 126 ? 10.022 12.325 -17.948 1.00 96.25 126 GLY A C 1
ATOM 1024 O O . GLY A 1 126 ? 10.087 11.477 -18.827 1.00 96.25 126 GLY A O 1
ATOM 1025 N N . LYS A 1 127 ? 9.250 13.414 -18.082 1.00 97.31 127 LYS A N 1
ATOM 1026 C CA . LYS A 1 127 ? 8.348 13.678 -19.226 1.00 97.31 127 LYS A CA 1
ATOM 1027 C C . LYS A 1 127 ? 7.401 12.493 -19.498 1.00 97.31 127 LYS A C 1
ATOM 1029 O O . LYS A 1 127 ? 7.661 11.717 -20.415 1.00 97.31 127 LYS A O 1
ATOM 1034 N N . PRO A 1 128 ? 6.322 12.349 -18.712 1.00 97.69 128 PRO A N 1
ATOM 1035 C CA . PRO A 1 128 ? 5.375 11.250 -18.868 1.00 97.69 128 PRO A CA 1
ATOM 1036 C C . PRO A 1 128 ? 4.709 11.286 -20.245 1.00 97.69 128 PRO A C 1
ATOM 1038 O O . PRO A 1 128 ? 4.115 12.295 -20.629 1.00 97.69 128 PRO A O 1
ATOM 1041 N N . GLU A 1 129 ? 4.796 10.182 -20.979 1.00 98.12 129 GLU A N 1
ATOM 1042 C CA . GLU A 1 129 ? 4.256 10.049 -22.332 1.00 98.12 129 GLU A CA 1
ATOM 1043 C C . GLU A 1 129 ? 3.360 8.792 -22.413 1.00 98.12 129 GLU A C 1
ATOM 1045 O O . GLU A 1 129 ? 3.816 7.700 -22.054 1.00 98.12 129 GLU A O 1
ATOM 1050 N N . PRO A 1 130 ? 2.093 8.903 -22.869 1.00 97.88 130 PRO A N 1
ATOM 1051 C CA . PRO A 1 130 ? 1.233 7.742 -23.074 1.00 97.88 130 PRO A CA 1
ATOM 1052 C C . PRO A 1 130 ? 1.687 6.955 -24.306 1.00 97.88 130 PRO A C 1
ATOM 1054 O O . PRO A 1 130 ? 1.867 7.522 -25.390 1.00 97.88 130 PRO A O 1
ATOM 1057 N N . LEU A 1 131 ? 1.812 5.638 -24.159 1.00 97.69 131 LEU A N 1
ATOM 1058 C CA . LEU A 1 131 ? 2.156 4.744 -25.259 1.00 97.69 131 LEU A CA 1
ATOM 1059 C C . LEU A 1 131 ? 0.933 4.476 -26.156 1.00 97.69 131 LEU A C 1
ATOM 1061 O O . LEU A 1 131 ? -0.219 4.732 -25.794 1.00 97.69 131 LEU A O 1
ATOM 1065 N N . ARG A 1 132 ? 1.187 4.038 -27.395 1.00 95.88 132 ARG A N 1
ATOM 1066 C CA . ARG A 1 132 ? 0.181 3.937 -28.469 1.00 95.88 132 ARG A CA 1
ATOM 1067 C C . ARG A 1 132 ? 0.114 2.526 -29.056 1.00 95.88 132 ARG A C 1
ATOM 1069 O O . ARG A 1 132 ? 1.002 1.704 -28.840 1.00 95.88 132 ARG A O 1
ATOM 1076 N N . GLY A 1 133 ? -0.936 2.257 -29.834 1.00 95.12 133 GLY A N 1
ATOM 1077 C CA . GLY A 1 133 ? -1.159 0.958 -30.477 1.00 95.12 133 GLY A CA 1
ATOM 1078 C C . GLY A 1 133 ? -1.440 -0.137 -29.449 1.00 95.12 133 GLY A C 1
ATOM 1079 O O . GLY A 1 133 ? -2.235 0.076 -28.535 1.00 95.12 133 GLY A O 1
ATOM 1080 N N . ASN A 1 134 ? -0.754 -1.277 -29.566 1.00 94.31 134 ASN A N 1
ATOM 1081 C CA . ASN A 1 134 ? -0.869 -2.402 -28.625 1.00 94.31 134 ASN A CA 1
ATOM 1082 C C . ASN A 1 134 ? -0.422 -2.063 -27.192 1.00 94.31 134 ASN A C 1
ATOM 1084 O O . ASN A 1 134 ? -0.722 -2.813 -26.272 1.00 94.31 134 ASN A O 1
ATOM 1088 N N . LEU A 1 135 ? 0.275 -0.939 -27.001 1.00 95.06 135 LEU A N 1
ATOM 1089 C CA . LEU A 1 135 ? 0.724 -0.448 -25.697 1.00 95.06 135 LEU A CA 1
ATOM 1090 C C . LEU A 1 135 ? -0.203 0.643 -25.133 1.00 95.06 135 LEU A C 1
ATOM 1092 O O . LEU A 1 135 ? 0.168 1.368 -24.214 1.00 95.06 135 LEU A O 1
ATOM 1096 N N . THR A 1 136 ? -1.404 0.803 -25.688 1.00 96.38 136 THR A N 1
ATOM 1097 C CA . THR A 1 136 ? -2.387 1.759 -25.164 1.00 96.38 136 THR A CA 1
ATOM 1098 C C . THR A 1 136 ? -2.741 1.411 -23.714 1.00 96.38 136 THR A C 1
ATOM 1100 O O . THR A 1 136 ? -3.047 0.263 -23.415 1.00 96.38 136 THR A O 1
ATOM 1103 N N . GLY A 1 137 ? -2.701 2.408 -22.824 1.00 95.25 137 GLY A N 1
ATOM 1104 C CA . GLY A 1 137 ? -2.864 2.234 -21.373 1.00 95.25 137 GLY A CA 1
ATOM 1105 C C . GLY A 1 137 ? -1.541 2.352 -20.614 1.00 95.25 137 GLY A C 1
ATOM 1106 O O . GLY A 1 137 ? -1.513 2.921 -19.525 1.00 95.25 137 GLY A O 1
ATOM 1107 N N . TYR A 1 138 ? -0.433 1.925 -21.222 1.00 97.75 138 TYR A N 1
ATOM 1108 C CA . TYR A 1 138 ? 0.899 2.070 -20.643 1.00 97.75 138 TYR A CA 1
ATOM 1109 C C . TYR A 1 138 ? 1.447 3.491 -20.806 1.00 97.75 138 TYR A C 1
ATOM 1111 O O . TYR A 1 138 ? 1.114 4.226 -21.741 1.00 97.75 138 TYR A O 1
ATOM 1119 N N . TRP A 1 139 ? 2.341 3.852 -19.897 1.00 98.31 139 TRP A N 1
ATOM 1120 C CA . TRP A 1 139 ? 3.028 5.133 -19.833 1.00 98.31 139 TRP A CA 1
ATOM 1121 C C . TRP A 1 139 ? 4.528 4.925 -19.731 1.00 98.31 139 TRP A C 1
ATOM 1123 O O . TRP A 1 139 ? 4.996 3.925 -19.191 1.00 98.31 139 TRP A O 1
ATOM 1133 N N . SER A 1 140 ? 5.281 5.893 -20.245 1.00 98.19 140 SER A N 1
ATOM 1134 C CA . SER A 1 140 ? 6.734 5.916 -20.157 1.00 98.19 140 SER A CA 1
ATOM 1135 C C . SER A 1 140 ? 7.224 7.214 -19.525 1.00 98.19 140 SER A C 1
ATOM 1137 O O . SER A 1 140 ? 6.739 8.295 -19.862 1.00 98.19 140 SER A O 1
ATOM 1139 N N . ARG A 1 141 ? 8.213 7.109 -18.633 1.00 98.25 141 ARG A N 1
ATOM 1140 C CA . ARG A 1 141 ? 9.034 8.223 -18.140 1.00 98.25 141 ARG A CA 1
ATOM 1141 C C . ARG A 1 141 ? 10.507 7.944 -18.403 1.00 98.25 141 ARG A C 1
ATOM 1143 O O . ARG A 1 141 ? 10.961 6.804 -18.388 1.00 98.25 141 ARG A O 1
ATOM 1150 N N . ARG A 1 142 ? 11.270 9.002 -18.646 1.00 98.38 142 ARG A N 1
ATOM 1151 C CA . ARG A 1 142 ? 12.720 8.984 -18.843 1.00 98.38 142 ARG A CA 1
ATOM 1152 C C . ARG A 1 142 ? 13.414 8.864 -17.497 1.00 98.38 142 ARG A C 1
ATOM 1154 O O . ARG A 1 142 ? 13.265 9.763 -16.681 1.00 98.38 142 ARG A O 1
ATOM 1161 N N . ILE A 1 143 ? 14.171 7.784 -17.325 1.00 97.94 143 ILE A N 1
ATOM 1162 C CA . ILE A 1 143 ? 15.153 7.649 -16.241 1.00 97.94 143 ILE A CA 1
ATOM 1163 C C . ILE A 1 143 ? 16.401 8.439 -16.644 1.00 97.94 143 ILE A C 1
ATOM 1165 O O . ILE A 1 143 ? 16.901 9.278 -15.910 1.00 97.94 143 ILE A O 1
ATOM 1169 N N . ASP A 1 144 ? 16.862 8.241 -17.878 1.00 96.44 144 ASP A N 1
ATOM 1170 C CA . ASP A 1 144 ? 17.938 9.026 -18.474 1.00 96.44 144 ASP A CA 1
ATOM 1171 C C . ASP A 1 144 ? 17.719 9.184 -19.993 1.00 96.44 144 ASP A C 1
ATOM 1173 O O . ASP A 1 144 ? 16.591 9.130 -20.499 1.00 96.44 144 ASP A O 1
ATOM 1177 N N . LYS A 1 145 ? 18.790 9.436 -20.758 1.00 95.25 145 LYS A N 1
ATOM 1178 C CA . LYS A 1 145 ? 18.700 9.555 -22.222 1.00 95.25 145 LYS A CA 1
ATOM 1179 C C . LYS A 1 145 ? 18.246 8.247 -22.882 1.00 95.25 145 LYS A C 1
ATOM 1181 O O . LYS A 1 145 ? 17.500 8.305 -23.861 1.00 95.25 145 LYS A O 1
ATOM 1186 N N . GLU A 1 146 ? 18.605 7.109 -22.308 1.00 95.62 146 GLU A N 1
ATOM 1187 C CA . GLU A 1 146 ? 18.455 5.764 -22.856 1.00 95.62 146 GLU A CA 1
ATOM 1188 C C . GLU A 1 146 ? 17.307 4.986 -22.200 1.00 95.62 146 GLU A C 1
ATOM 1190 O O . GLU A 1 146 ? 16.380 4.551 -22.881 1.00 95.62 146 GLU A O 1
ATOM 1195 N N . HIS A 1 147 ? 17.317 4.852 -20.877 1.00 97.50 147 HIS A N 1
ATOM 1196 C CA . HIS A 1 147 ? 16.400 3.989 -20.146 1.00 97.50 147 HIS A CA 1
ATOM 1197 C C . HIS A 1 147 ? 15.078 4.681 -19.821 1.00 97.50 147 HIS A C 1
ATOM 1199 O O . HIS A 1 147 ? 14.979 5.907 -19.650 1.00 97.50 147 HIS A O 1
ATOM 1205 N N . ARG A 1 148 ? 14.026 3.869 -19.749 1.00 97.94 148 ARG A N 1
ATOM 1206 C CA . ARG A 1 148 ? 12.663 4.309 -19.479 1.00 97.94 148 ARG A CA 1
ATOM 1207 C C . ARG A 1 148 ? 12.066 3.483 -18.355 1.00 97.94 148 ARG A C 1
ATOM 1209 O O . ARG A 1 148 ? 12.217 2.268 -18.352 1.00 97.94 148 ARG A O 1
ATOM 1216 N N . LEU A 1 149 ? 11.344 4.156 -17.469 1.00 98.31 149 LEU A N 1
ATOM 1217 C CA . LEU A 1 149 ? 10.378 3.530 -16.584 1.00 98.31 149 LEU A CA 1
ATOM 1218 C C . LEU A 1 149 ? 9.074 3.385 -17.368 1.00 98.31 149 LEU A C 1
ATOM 1220 O O . LEU A 1 149 ? 8.466 4.393 -17.736 1.00 98.31 149 LEU A O 1
ATOM 1224 N N . VAL A 1 150 ? 8.662 2.152 -17.644 1.00 98.25 150 VAL A N 1
ATOM 1225 C CA . VAL A 1 150 ? 7.394 1.831 -18.308 1.00 98.25 150 VAL A CA 1
ATOM 1226 C C . VAL A 1 150 ? 6.435 1.255 -17.277 1.00 98.25 150 VAL A C 1
ATOM 1228 O O . VAL A 1 150 ? 6.793 0.332 -16.547 1.00 98.25 150 VAL A O 1
ATOM 1231 N N . TYR A 1 151 ? 5.224 1.804 -17.199 1.00 98.06 151 TYR A N 1
ATOM 1232 C CA . TYR A 1 151 ? 4.243 1.427 -16.183 1.00 98.06 151 TYR A CA 1
ATOM 1233 C C . TYR A 1 151 ? 2.795 1.532 -16.669 1.00 98.06 151 TYR A C 1
ATOM 1235 O O . TYR A 1 151 ? 2.492 2.252 -17.619 1.00 98.06 151 TYR A O 1
ATOM 1243 N N . LEU A 1 152 ? 1.892 0.831 -15.986 1.00 97.25 152 LEU A N 1
ATOM 1244 C CA . LEU A 1 152 ? 0.441 0.920 -16.146 1.00 97.25 152 LEU A CA 1
ATOM 1245 C C . LEU A 1 152 ? -0.178 1.393 -14.818 1.00 97.25 152 LEU A C 1
ATOM 1247 O O . LEU A 1 152 ? -0.056 0.686 -13.818 1.00 97.25 152 LEU A O 1
ATOM 1251 N N . PRO A 1 153 ? -0.804 2.579 -14.763 1.00 94.94 153 PRO A N 1
ATOM 1252 C CA . PRO A 1 153 ? -1.547 3.015 -13.585 1.00 94.94 153 PRO A CA 1
ATOM 1253 C C . PRO A 1 153 ? -2.977 2.449 -13.601 1.00 94.94 153 PRO A C 1
ATOM 1255 O O . PRO A 1 153 ? -3.769 2.837 -14.453 1.00 94.94 153 PRO A O 1
ATOM 1258 N N . GLU A 1 154 ? -3.320 1.582 -12.646 1.00 92.19 154 GLU A N 1
ATOM 1259 C CA . GLU A 1 154 ? -4.645 0.941 -12.528 1.00 92.19 154 GLU A CA 1
ATOM 1260 C C . GLU A 1 154 ? -4.985 0.710 -11.043 1.00 92.19 154 GLU A C 1
ATOM 1262 O O . GLU A 1 154 ? -4.097 0.404 -10.253 1.00 92.19 154 GLU A O 1
ATOM 1267 N N . ASP A 1 155 ? -6.247 0.879 -10.628 1.00 84.62 155 ASP A N 1
ATOM 1268 C CA . ASP A 1 155 ? -6.714 0.597 -9.252 1.00 84.62 155 ASP A CA 1
ATOM 1269 C C . ASP A 1 155 ? -5.876 1.223 -8.111 1.00 84.62 155 ASP A C 1
ATOM 1271 O O . ASP A 1 155 ? -5.723 0.654 -7.031 1.00 84.62 155 ASP A O 1
ATOM 1275 N N . LYS A 1 156 ? -5.354 2.443 -8.320 1.00 83.50 156 LYS A N 1
ATOM 1276 C CA . LYS A 1 156 ? -4.435 3.149 -7.390 1.00 83.50 156 LYS A CA 1
ATOM 1277 C C . LYS A 1 156 ? -3.087 2.441 -7.176 1.00 83.50 156 LYS A C 1
ATOM 1279 O O . LYS A 1 156 ? -2.366 2.782 -6.239 1.00 83.50 156 LYS A O 1
ATOM 1284 N N . CYS A 1 157 ? -2.741 1.515 -8.062 1.00 91.50 157 CYS A N 1
ATOM 1285 C CA . CYS A 1 157 ? -1.461 0.837 -8.136 1.00 91.50 157 CYS A CA 1
ATOM 1286 C C . CYS A 1 157 ? -0.709 1.256 -9.406 1.00 91.50 157 CYS A C 1
ATOM 1288 O O . CYS A 1 157 ? -1.305 1.533 -10.449 1.00 91.50 157 CYS A O 1
ATOM 1290 N N . ILE A 1 158 ? 0.618 1.304 -9.324 1.00 95.19 158 ILE A N 1
ATOM 1291 C CA . ILE A 1 158 ? 1.502 1.469 -10.476 1.00 95.19 158 ILE A CA 1
ATOM 1292 C C . ILE A 1 158 ? 2.128 0.108 -10.779 1.00 95.19 158 ILE A C 1
ATOM 1294 O O . ILE A 1 158 ? 2.989 -0.368 -10.038 1.00 95.19 158 ILE A O 1
ATOM 1298 N N . TYR A 1 159 ? 1.697 -0.515 -11.871 1.00 96.50 159 TYR A N 1
ATOM 1299 C CA . TYR A 1 159 ? 2.270 -1.763 -12.364 1.00 96.50 159 TYR A CA 1
ATOM 1300 C C . TYR A 1 159 ? 3.512 -1.443 -13.192 1.00 96.50 159 TYR A C 1
ATOM 1302 O O . TYR A 1 159 ? 3.399 -0.898 -14.289 1.00 96.50 159 TYR A O 1
ATOM 1310 N N . VAL A 1 160 ? 4.692 -1.740 -12.663 1.00 97.94 160 VAL A N 1
ATOM 1311 C CA . VAL A 1 160 ? 5.982 -1.522 -13.314 1.00 97.94 160 VAL A CA 1
ATOM 1312 C C . VAL A 1 160 ? 6.265 -2.672 -14.273 1.00 97.94 160 VAL A C 1
ATOM 1314 O O . VAL A 1 160 ? 6.263 -3.838 -13.881 1.00 97.94 160 VAL A O 1
ATOM 1317 N N . ILE A 1 161 ? 6.493 -2.317 -15.535 1.00 97.75 161 ILE A N 1
ATOM 1318 C CA . ILE A 1 161 ? 6.659 -3.248 -16.657 1.00 97.75 161 ILE A CA 1
ATOM 1319 C C . ILE A 1 161 ? 8.119 -3.346 -17.085 1.00 97.75 161 ILE A C 1
ATOM 1321 O O . ILE A 1 161 ? 8.561 -4.404 -17.505 1.00 97.75 161 ILE A O 1
ATOM 1325 N N . GLN A 1 162 ? 8.872 -2.252 -16.985 1.00 97.44 162 GLN A N 1
ATOM 1326 C CA . GLN A 1 162 ? 10.279 -2.209 -17.377 1.00 97.44 162 GLN A CA 1
ATOM 1327 C C . GLN A 1 162 ? 10.947 -0.988 -16.742 1.00 97.44 162 GLN A C 1
ATOM 1329 O O . GLN A 1 162 ? 10.323 0.075 -16.658 1.00 97.44 162 GLN A O 1
ATOM 1334 N N . CYS A 1 163 ? 12.208 -1.103 -16.328 1.00 97.50 163 CYS A N 1
ATOM 1335 C CA . CYS A 1 163 ? 13.001 0.051 -15.877 1.00 97.50 163 CYS A CA 1
ATOM 1336 C C . CYS A 1 163 ? 14.453 0.039 -16.383 1.00 97.50 163 CYS A C 1
ATOM 1338 O O . CYS A 1 163 ? 15.283 0.853 -15.966 1.00 97.50 163 CYS A O 1
ATOM 1340 N N . ARG A 1 164 ? 14.759 -0.826 -17.352 1.00 96.56 164 ARG A N 1
ATOM 1341 C CA . ARG A 1 164 ? 16.022 -0.837 -18.085 1.00 96.56 164 ARG A CA 1
ATOM 1342 C C . ARG A 1 164 ? 15.770 -1.052 -19.569 1.00 96.56 164 ARG A C 1
ATOM 1344 O O . ARG A 1 164 ? 14.922 -1.837 -19.969 1.00 96.56 164 ARG A O 1
ATOM 1351 N N . PHE A 1 165 ? 16.504 -0.334 -20.411 1.00 91.94 165 PHE A N 1
ATOM 1352 C CA . PHE A 1 165 ? 16.518 -0.635 -21.843 1.00 91.94 165 PHE A CA 1
ATOM 1353 C C . PHE A 1 165 ? 17.475 -1.801 -22.091 1.00 91.94 165 PHE A C 1
ATOM 1355 O O . PHE A 1 165 ? 18.613 -1.769 -21.622 1.00 91.94 165 PHE A O 1
ATOM 1362 N N . HIS A 1 166 ? 17.010 -2.809 -22.823 1.00 82.38 166 HIS A N 1
ATOM 1363 C CA . HIS A 1 166 ? 17.816 -3.954 -23.229 1.00 82.38 166 HIS A CA 1
ATOM 1364 C C . HIS A 1 166 ? 18.144 -3.818 -24.708 1.00 82.38 166 HIS A C 1
ATOM 1366 O O . HIS A 1 166 ? 17.254 -3.590 -25.525 1.00 82.38 166 HIS A O 1
ATOM 1372 N N . TYR A 1 167 ? 19.420 -3.949 -25.051 1.00 74.56 167 TYR A N 1
ATOM 1373 C CA . TYR A 1 167 ? 19.829 -4.071 -26.444 1.00 74.56 167 TYR A CA 1
ATOM 1374 C C . TYR A 1 167 ? 19.518 -5.483 -26.942 1.00 74.56 167 TYR A C 1
ATOM 1376 O O . TYR A 1 167 ? 19.600 -6.445 -26.173 1.00 74.56 167 TYR A O 1
ATOM 1384 N N . GLU A 1 168 ? 19.184 -5.612 -28.227 1.00 63.34 168 GLU A N 1
ATOM 1385 C CA . GLU A 1 168 ? 19.202 -6.919 -28.884 1.00 63.34 168 GLU A CA 1
ATOM 1386 C C . GLU A 1 168 ? 20.603 -7.532 -28.718 1.00 63.34 168 GLU A C 1
ATOM 1388 O O . GLU A 1 168 ? 21.611 -6.828 -28.832 1.00 63.34 168 GLU A O 1
ATOM 1393 N N . LYS A 1 169 ? 20.652 -8.823 -28.373 1.00 52.66 169 LYS A N 1
ATOM 1394 C CA . LYS A 1 169 ? 21.906 -9.583 -28.335 1.00 52.66 169 LYS A CA 1
ATOM 1395 C C . LYS A 1 169 ? 22.495 -9.744 -29.729 1.00 52.66 169 LYS A C 1
ATOM 1397 O O . LYS A 1 169 ? 21.704 -9.989 -30.665 1.00 52.66 169 LYS A O 1
#

Organism: NCBI:txid163714

pLDDT: mean 92.36, std 7.83, range [52.66, 98.38]

Sequence (169 aa):
MTYSEARASFKQAMDDVCKHHDPTVITRQRGEHVVMMSLADYNSMEETMYLLGNPVNAERLMRGVEQQAMANQKAKNKEAAKHIKFAWIDDAWDDYLYWQEHDEKKVEEINALLEECSRDPFKGTGKPEPLRGNLTGYWSRRIDKEHRLVYLPEDKCIYVIQCRFHYEK

Secondary structure (DSSP, 8-state):
-BHHHHHHSHHHHHHHHHHH-PPEEEB-SSS--EEE--HHHHHHHHHHHHHHHSHHHHHHHHHHHHHHHHHHHHHHHHHHHTT-SEEE-HHHHHHHHHHHHH-HHHHHHHHHHHHHHHH-TTSSTT--EE--GGGTT-EEEESSSS-EEEEEEETTEEEEEESS-----